Protein AF-A0AAN7A3B2-F1 (afdb_monomer_lite)

Foldseek 3Di:
DLVVLQVVLLVVAVVQVVLVVCVVVVPCDDVPAHNVQWDQDPNFIGGNNHTDRRPRVVSVVVVVVVVVVVVVVDDDDPDPPPPPPPPDD

Secondary structure (DSSP, 8-state):
-HHHHHHHHHHH-HHHHHHHHHHHTT-S-BTTB-GGGEEEETTEEEETTEE---S-HHHHHHHHHHHHHHHTS----TT---TTSSS--

Radius of gyration: 14.64 Å; chains: 1; bounding box: 27×31×37 Å

Structure (mmCIF, N/CA/C/O backbone):
data_AF-A0AAN7A3B2-F1
#
_entry.id   AF-A0AAN7A3B2-F1
#
loop_
_atom_site.group_PDB
_atom_site.id
_atom_site.type_symbol
_atom_site.label_atom_id
_atom_site.label_alt_id
_atom_site.label_comp_id
_atom_site.label_asym_id
_atom_site.label_entity_id
_atom_site.label_seq_id
_atom_site.pdbx_PDB_ins_code
_atom_site.Cartn_x
_atom_site.Cartn_y
_atom_site.Cartn_z
_atom_site.occupancy
_atom_site.B_iso_or_equiv
_atom_site.auth_seq_id
_atom_site.auth_comp_id
_atom_site.auth_asym_id
_atom_site.auth_atom_id
_atom_site.pdbx_PDB_model_num
ATOM 1 N N . ASN A 1 1 ? 13.209 -0.399 12.253 1.00 76.00 1 ASN A N 1
ATOM 2 C CA . ASN A 1 1 ? 11.808 -0.036 12.577 1.00 76.00 1 ASN A CA 1
ATOM 3 C C . ASN A 1 1 ? 10.978 -0.270 11.326 1.00 76.00 1 ASN A C 1
ATOM 5 O O . ASN A 1 1 ? 11.231 0.394 10.329 1.00 76.00 1 ASN A O 1
ATOM 9 N N . ILE A 1 2 ? 10.036 -1.215 11.337 1.00 76.62 2 ILE A N 1
ATOM 10 C CA . ILE A 1 2 ? 9.386 -1.688 10.101 1.00 76.62 2 ILE A CA 1
ATOM 11 C C . ILE A 1 2 ? 8.611 -0.589 9.358 1.00 76.62 2 ILE A C 1
ATOM 13 O O . ILE A 1 2 ? 8.605 -0.562 8.133 1.00 76.62 2 ILE A O 1
ATOM 17 N N . LYS A 1 3 ? 8.040 0.381 10.088 1.00 78.94 3 LYS A N 1
ATOM 18 C CA . LYS A 1 3 ? 7.359 1.546 9.497 1.00 78.94 3 LYS A CA 1
ATOM 19 C C . LYS A 1 3 ? 8.285 2.388 8.613 1.00 78.94 3 LYS A C 1
ATOM 21 O O . LYS A 1 3 ? 7.863 2.842 7.561 1.00 78.94 3 LYS A O 1
ATOM 26 N N . GLU A 1 4 ? 9.542 2.559 9.017 1.00 85.25 4 GLU A N 1
ATOM 27 C CA . GLU A 1 4 ? 10.527 3.321 8.241 1.00 85.25 4 GLU A CA 1
ATOM 28 C C . GLU A 1 4 ? 10.931 2.576 6.961 1.00 85.25 4 GLU A C 1
ATOM 30 O O . GLU A 1 4 ? 11.085 3.192 5.911 1.00 85.25 4 GLU A O 1
ATOM 35 N N . LEU A 1 5 ? 11.044 1.244 7.030 1.00 86.31 5 LEU A N 1
ATOM 36 C CA . LEU A 1 5 ? 11.292 0.401 5.857 1.00 86.31 5 LEU A CA 1
ATOM 37 C C . LEU A 1 5 ? 10.114 0.435 4.880 1.00 86.31 5 LEU A C 1
ATOM 39 O O . LEU A 1 5 ? 10.329 0.419 3.673 1.00 86.31 5 LEU A O 1
ATOM 43 N N . PHE A 1 6 ? 8.882 0.527 5.389 1.00 84.50 6 PHE A N 1
ATOM 44 C CA . PHE A 1 6 ? 7.705 0.762 4.558 1.00 84.50 6 PHE A CA 1
ATOM 45 C C . PHE A 1 6 ? 7.786 2.109 3.846 1.00 84.50 6 PHE A C 1
ATOM 47 O O . PHE A 1 6 ? 7.622 2.137 2.634 1.00 84.50 6 PHE A O 1
ATOM 54 N N . THR A 1 7 ? 8.082 3.200 4.557 1.00 86.50 7 THR A N 1
ATOM 55 C CA . THR A 1 7 ? 8.239 4.522 3.932 1.00 86.50 7 THR A CA 1
ATOM 56 C C . THR A 1 7 ? 9.304 4.488 2.838 1.00 86.50 7 THR A C 1
ATOM 58 O O . THR A 1 7 ? 8.996 4.791 1.691 1.00 86.50 7 THR A O 1
ATOM 61 N N . LYS A 1 8 ? 10.506 3.986 3.149 1.00 89.38 8 LYS A N 1
ATOM 62 C CA . LYS A 1 8 ? 11.601 3.856 2.175 1.00 89.38 8 LYS A CA 1
ATOM 63 C C . LYS A 1 8 ? 11.235 2.965 0.992 1.00 89.38 8 LYS A C 1
ATOM 65 O O . LYS A 1 8 ? 11.599 3.271 -0.136 1.00 89.38 8 LYS A O 1
ATOM 70 N N . GLY A 1 9 ? 10.507 1.876 1.234 1.00 88.50 9 GLY A N 1
ATOM 71 C CA . GLY A 1 9 ? 10.035 0.988 0.178 1.00 88.50 9 GLY A CA 1
ATOM 72 C C . GLY A 1 9 ? 9.013 1.658 -0.738 1.00 88.50 9 GLY A C 1
ATOM 73 O O . GLY A 1 9 ? 9.099 1.496 -1.946 1.00 88.50 9 GLY A O 1
ATOM 74 N N . TYR A 1 10 ? 8.085 2.445 -0.192 1.00 86.69 10 TYR A N 1
ATOM 75 C CA . TYR A 1 10 ? 7.123 3.220 -0.984 1.00 86.69 10 TYR A CA 1
ATOM 76 C C . TYR A 1 10 ? 7.778 4.391 -1.731 1.00 86.69 10 TYR A C 1
ATOM 78 O O . TYR A 1 10 ? 7.314 4.753 -2.806 1.00 86.69 10 TYR A O 1
ATOM 86 N N . GLU A 1 11 ? 8.848 4.973 -1.186 1.00 87.56 11 GLU A N 1
ATOM 87 C CA . GLU A 1 11 ? 9.654 5.990 -1.874 1.00 87.56 11 GLU A CA 1
ATOM 88 C C . GLU A 1 11 ? 10.519 5.391 -2.995 1.00 87.56 11 GLU A C 1
ATOM 90 O O . GLU A 1 11 ? 10.741 6.044 -4.012 1.00 87.56 11 GLU A O 1
ATOM 95 N N . ALA A 1 12 ? 11.012 4.162 -2.817 1.00 87.81 12 ALA A N 1
ATOM 96 C CA . ALA A 1 12 ? 11.878 3.482 -3.779 1.00 87.81 12 ALA A CA 1
ATOM 97 C C . ALA A 1 12 ? 11.114 2.705 -4.866 1.00 87.81 12 ALA A C 1
ATOM 99 O O . ALA A 1 12 ? 11.656 2.496 -5.950 1.00 87.81 12 ALA A O 1
ATOM 100 N N . ASP A 1 13 ? 9.889 2.250 -4.588 1.00 86.38 13 ASP A N 1
ATOM 101 C CA . ASP A 1 13 ? 9.075 1.471 -5.521 1.00 86.38 13 ASP A CA 1
ATOM 102 C C . ASP A 1 13 ? 8.065 2.367 -6.251 1.00 86.38 13 ASP A C 1
ATOM 104 O O . ASP A 1 13 ? 7.098 2.880 -5.683 1.00 86.38 13 ASP A O 1
ATOM 108 N N . GLU A 1 14 ? 8.266 2.521 -7.558 1.00 86.06 14 GLU A N 1
ATOM 109 C CA . GLU A 1 14 ? 7.384 3.306 -8.424 1.00 86.06 14 GLU A CA 1
ATOM 110 C C . GLU A 1 14 ? 6.023 2.632 -8.664 1.00 86.06 14 GLU A C 1
ATOM 112 O O . GLU A 1 14 ? 5.062 3.296 -9.064 1.00 86.06 14 GLU A O 1
ATOM 117 N N . THR A 1 15 ? 5.906 1.325 -8.413 1.00 85.44 15 THR A N 1
ATOM 118 C CA . THR A 1 15 ? 4.693 0.530 -8.646 1.00 85.44 15 THR A CA 1
ATOM 119 C C . THR A 1 15 ? 3.533 0.967 -7.750 1.00 85.44 15 THR A C 1
ATOM 121 O O . THR A 1 15 ? 2.508 1.397 -8.292 1.00 85.44 15 THR A O 1
ATOM 124 N N . PRO A 1 16 ? 3.635 0.911 -6.401 1.00 85.19 16 PRO A N 1
ATOM 125 C CA . PRO A 1 16 ? 2.551 1.350 -5.532 1.00 85.19 16 PRO A CA 1
ATOM 126 C C . PRO A 1 16 ? 2.252 2.834 -5.724 1.00 85.19 16 PRO A C 1
ATOM 128 O O . PRO A 1 16 ? 1.083 3.210 -5.738 1.00 85.19 16 PRO A O 1
ATOM 131 N N . ASN A 1 17 ? 3.271 3.665 -5.957 1.00 85.12 17 ASN A N 1
ATOM 132 C CA . ASN A 1 17 ? 3.070 5.091 -6.181 1.00 85.12 17 ASN A CA 1
ATOM 133 C C . ASN A 1 17 ? 2.281 5.368 -7.476 1.00 85.12 17 ASN A C 1
ATOM 135 O O . ASN A 1 17 ? 1.338 6.157 -7.475 1.00 85.12 17 ASN A O 1
ATOM 139 N N . SER A 1 18 ? 2.583 4.650 -8.563 1.00 85.62 18 SER A N 1
ATOM 140 C CA . SER A 1 18 ? 1.832 4.740 -9.824 1.00 85.62 18 SER A CA 1
ATOM 141 C C . SER A 1 18 ? 0.372 4.304 -9.669 1.00 85.62 18 SER A C 1
ATOM 143 O O . SER A 1 18 ? -0.522 4.888 -10.285 1.00 85.62 18 SER A O 1
ATOM 145 N N . ILE A 1 19 ? 0.110 3.295 -8.833 1.00 86.44 19 ILE A N 1
ATOM 146 C CA . ILE A 1 19 ? -1.247 2.815 -8.541 1.00 86.44 19 ILE A 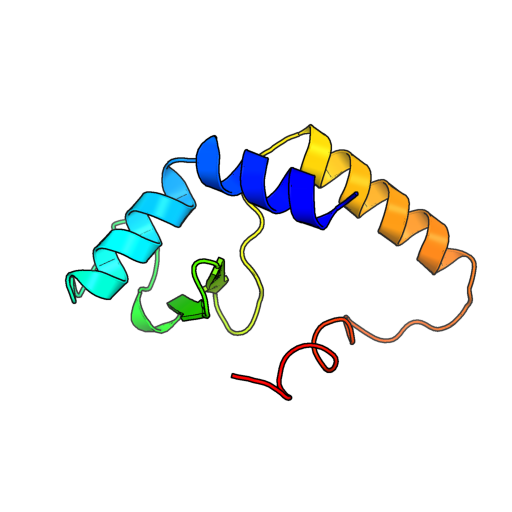CA 1
ATOM 147 C C . ILE A 1 19 ? -2.012 3.829 -7.690 1.00 86.44 19 ILE A C 1
ATOM 149 O O . ILE A 1 19 ? -3.141 4.175 -8.034 1.00 86.44 19 ILE A O 1
ATOM 153 N N . LEU A 1 20 ? -1.393 4.352 -6.630 1.00 86.75 20 LEU A N 1
ATOM 154 C CA . LEU A 1 20 ? -1.967 5.402 -5.787 1.00 86.75 20 LEU A CA 1
ATOM 155 C C . LEU A 1 20 ? -2.281 6.661 -6.603 1.00 86.75 20 LEU A C 1
ATOM 157 O O . LEU A 1 20 ? -3.360 7.240 -6.474 1.00 86.75 20 LEU A O 1
ATOM 161 N N . GLU A 1 21 ? -1.385 7.062 -7.504 1.00 86.50 21 GLU A N 1
ATOM 162 C CA . GLU A 1 21 ? -1.639 8.182 -8.404 1.00 86.50 21 GLU A CA 1
ATOM 163 C C . GLU A 1 21 ? -2.801 7.886 -9.365 1.00 86.50 21 GLU A C 1
ATOM 165 O O . GLU A 1 21 ? -3.651 8.749 -9.594 1.00 86.50 21 GLU A O 1
ATOM 170 N N . ALA A 1 22 ? -2.884 6.667 -9.908 1.00 85.38 22 ALA A N 1
ATOM 171 C CA . ALA A 1 22 ? -3.983 6.262 -10.780 1.00 85.38 22 ALA A CA 1
ATOM 172 C C . ALA A 1 22 ? -5.339 6.258 -10.055 1.00 85.38 22 ALA A C 1
ATOM 174 O O . ALA A 1 22 ? -6.324 6.719 -10.640 1.00 85.38 22 ALA A O 1
ATOM 175 N N . LEU A 1 23 ? -5.377 5.809 -8.795 1.00 83.88 23 LEU A N 1
ATOM 176 C CA . LEU A 1 23 ? -6.554 5.888 -7.925 1.00 83.88 23 LEU A CA 1
ATOM 177 C C . LEU A 1 23 ? -6.984 7.344 -7.718 1.00 83.88 23 LEU A C 1
ATOM 179 O O . LEU A 1 23 ? -8.136 7.691 -7.971 1.00 83.88 23 LEU A O 1
ATOM 183 N N . ARG A 1 24 ? -6.042 8.226 -7.361 1.00 82.44 24 ARG A N 1
ATOM 184 C CA . ARG A 1 24 ? -6.308 9.664 -7.168 1.00 82.44 24 ARG A CA 1
ATOM 185 C C . ARG A 1 24 ? -6.787 10.351 -8.441 1.00 82.44 24 ARG A C 1
ATOM 187 O O . ARG A 1 24 ? -7.689 11.182 -8.398 1.00 82.44 24 ARG A O 1
ATOM 194 N N . LYS A 1 25 ? -6.222 9.982 -9.592 1.00 82.31 25 LYS A N 1
ATOM 195 C CA . LYS A 1 25 ? -6.637 10.482 -10.912 1.00 82.31 25 LYS A CA 1
ATOM 196 C C . LYS A 1 25 ? -7.926 9.830 -11.428 1.00 82.31 25 LYS A C 1
ATOM 198 O O . LYS A 1 25 ? -8.314 10.116 -12.559 1.00 82.31 25 LYS A O 1
ATOM 203 N N . SER A 1 26 ? -8.580 8.965 -10.641 1.00 68.88 26 SER A N 1
ATOM 204 C CA . SER A 1 26 ? -9.788 8.220 -11.031 1.00 68.88 26 SER A CA 1
ATOM 205 C C . SER A 1 26 ? -9.637 7.504 -12.379 1.00 68.88 26 SER A C 1
ATOM 207 O O . SER A 1 26 ? -10.584 7.392 -13.163 1.00 68.88 26 SER A O 1
ATOM 209 N N . LYS A 1 27 ? -8.426 7.025 -12.69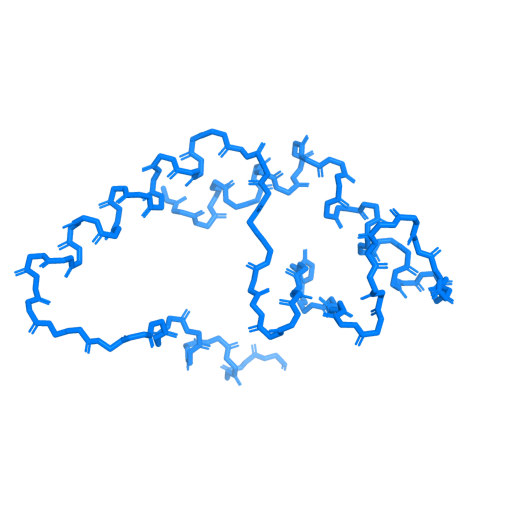5 1.00 67.44 27 LYS A N 1
ATOM 210 C CA . LYS A 1 27 ? -8.228 6.206 -13.891 1.00 67.44 27 LYS A CA 1
ATOM 211 C C . LYS A 1 27 ? -8.930 4.873 -13.663 1.00 67.44 27 LYS A C 1
ATOM 213 O O . LYS A 1 27 ? -8.788 4.264 -12.618 1.00 67.44 27 LYS A O 1
ATOM 218 N N . SER A 1 28 ? -9.687 4.401 -14.650 1.00 58.53 28 SER A N 1
ATOM 219 C CA . SER A 1 28 ? -10.435 3.143 -14.508 1.00 58.53 28 SER A CA 1
ATOM 220 C C . SER A 1 28 ? -9.576 1.887 -14.673 1.00 58.53 28 SER A C 1
ATOM 222 O O . SER A 1 28 ? -10.020 0.808 -14.290 1.00 58.53 28 SER A O 1
ATOM 224 N N . ARG A 1 29 ? -8.383 1.970 -15.288 1.00 57.59 29 ARG A N 1
ATOM 225 C CA . ARG A 1 29 ? -7.573 0.783 -15.614 1.00 57.59 29 ARG A CA 1
ATOM 226 C C . ARG A 1 29 ? -6.072 1.072 -15.587 1.00 57.59 29 ARG A C 1
ATOM 228 O O . ARG A 1 29 ? -5.613 1.984 -16.272 1.00 57.59 29 ARG A O 1
ATOM 235 N N . LEU A 1 30 ? -5.330 0.238 -14.859 1.00 66.94 30 LEU A N 1
ATOM 236 C CA . LEU A 1 30 ? -3.897 0.021 -15.049 1.00 66.94 30 LEU A CA 1
ATOM 237 C C . LEU A 1 30 ? -3.688 -1.367 -15.675 1.00 66.94 30 LEU A C 1
ATOM 239 O O . LEU A 1 30 ? -4.416 -2.303 -15.334 1.00 66.94 30 LEU A O 1
ATOM 243 N N . PRO A 1 31 ? -2.731 -1.533 -16.601 1.00 59.78 31 PRO A N 1
ATOM 244 C CA . PRO A 1 31 ? -2.417 -2.848 -17.143 1.00 59.78 31 PRO A CA 1
ATOM 245 C C . PRO A 1 31 ? -1.859 -3.743 -16.028 1.00 59.78 31 PRO A C 1
ATOM 247 O O . PRO A 1 31 ? -0.821 -3.445 -15.450 1.00 59.78 31 PRO A O 1
ATOM 250 N N . GLY A 1 32 ? -2.566 -4.834 -15.724 1.00 65.44 32 GLY A N 1
ATOM 251 C CA . GLY A 1 32 ? -2.128 -5.846 -14.756 1.00 65.44 32 GLY A CA 1
ATOM 252 C C . GLY A 1 32 ? -2.678 -5.709 -13.332 1.00 65.44 32 GLY A C 1
ATOM 253 O O . GLY A 1 32 ? -2.475 -6.631 -12.551 1.00 65.44 32 GLY A O 1
ATOM 254 N N . ILE A 1 33 ? -3.411 -4.636 -12.998 1.00 69.19 33 ILE A N 1
ATOM 255 C CA . ILE A 1 33 ? -4.030 -4.452 -11.672 1.00 69.19 33 ILE A CA 1
ATOM 256 C C . ILE A 1 33 ? -5.470 -3.934 -11.781 1.00 69.19 33 ILE A C 1
ATOM 258 O O . ILE A 1 33 ? -5.762 -2.959 -12.480 1.00 69.19 33 ILE A O 1
ATOM 262 N N . THR A 1 34 ? -6.376 -4.583 -11.047 1.00 75.31 34 THR A N 1
ATOM 263 C CA . THR A 1 34 ? -7.773 -4.165 -10.916 1.00 75.31 34 THR A CA 1
ATOM 264 C C . THR A 1 34 ? -7.866 -3.036 -9.896 1.00 75.31 34 THR A C 1
ATOM 266 O O . THR A 1 34 ? -7.904 -3.288 -8.699 1.00 75.31 34 THR A O 1
ATOM 269 N N . LEU A 1 35 ? -7.950 -1.787 -10.360 1.00 75.88 35 LEU A N 1
ATOM 270 C CA . LEU A 1 35 ? -8.061 -0.620 -9.472 1.00 75.88 35 LEU A CA 1
ATOM 271 C C . LEU A 1 35 ? -9.298 -0.650 -8.564 1.00 75.88 35 LEU A C 1
ATOM 273 O O . LEU A 1 35 ? -9.258 -0.081 -7.487 1.00 75.88 35 LEU A O 1
ATOM 277 N N . ALA A 1 36 ? -10.369 -1.346 -8.957 1.00 80.25 36 ALA A N 1
ATOM 278 C CA . ALA A 1 36 ? -11.536 -1.555 -8.094 1.00 80.25 36 ALA A CA 1
ATOM 279 C C . ALA A 1 36 ? -11.236 -2.427 -6.859 1.00 80.25 36 ALA A C 1
ATOM 281 O O . ALA A 1 36 ? -12.006 -2.422 -5.909 1.00 80.25 36 ALA A O 1
ATOM 282 N N . GLU A 1 37 ? -10.140 -3.187 -6.884 1.00 83.56 37 GLU A N 1
ATOM 283 C CA . GLU A 1 37 ? -9.627 -3.935 -5.736 1.00 83.56 37 GLU A CA 1
ATOM 284 C C . GLU A 1 37 ? -8.504 -3.175 -5.010 1.00 83.56 37 GLU A C 1
ATOM 286 O O . GLU A 1 37 ? -7.911 -3.723 -4.081 1.00 83.56 37 GLU A O 1
ATOM 291 N N . CYS A 1 38 ? -8.171 -1.957 -5.451 1.00 85.56 38 CYS A N 1
ATOM 292 C CA . CYS A 1 38 ? -7.130 -1.123 -4.870 1.00 85.56 38 CYS A CA 1
ATOM 293 C C . CYS A 1 38 ? -7.734 0.047 -4.090 1.00 85.56 38 CYS A C 1
ATOM 295 O O . CYS A 1 38 ? -8.600 0.756 -4.595 1.00 85.56 38 CYS A O 1
ATOM 297 N N . GLU A 1 39 ? -7.209 0.308 -2.899 1.00 86.12 39 GLU A N 1
ATOM 298 C CA . GLU A 1 39 ? -7.621 1.418 -2.042 1.00 86.12 39 GLU A CA 1
ATOM 299 C C . GLU A 1 39 ? -6.395 2.208 -1.564 1.00 86.12 39 GLU A C 1
ATOM 301 O O . GLU A 1 39 ? -5.373 1.630 -1.197 1.00 86.12 39 GLU A O 1
ATOM 306 N N . ASP A 1 40 ? -6.490 3.540 -1.590 1.00 86.88 40 ASP A N 1
ATOM 307 C CA . ASP A 1 40 ? -5.528 4.443 -0.944 1.00 86.88 40 ASP A CA 1
ATOM 308 C C . ASP A 1 40 ? -6.021 4.704 0.479 1.00 86.88 40 ASP A C 1
ATOM 310 O O . ASP A 1 40 ? -7.036 5.377 0.668 1.00 86.88 40 ASP A O 1
ATOM 314 N N . GLN A 1 41 ? -5.314 4.181 1.481 1.00 84.69 41 GLN A N 1
ATOM 315 C CA . GLN A 1 41 ? -5.578 4.513 2.880 1.00 84.69 41 GLN A CA 1
ATOM 316 C C . GLN A 1 41 ? -4.350 5.194 3.476 1.00 84.69 41 GLN A C 1
ATOM 318 O O . GLN A 1 41 ? -3.356 4.552 3.823 1.00 84.69 41 GLN A 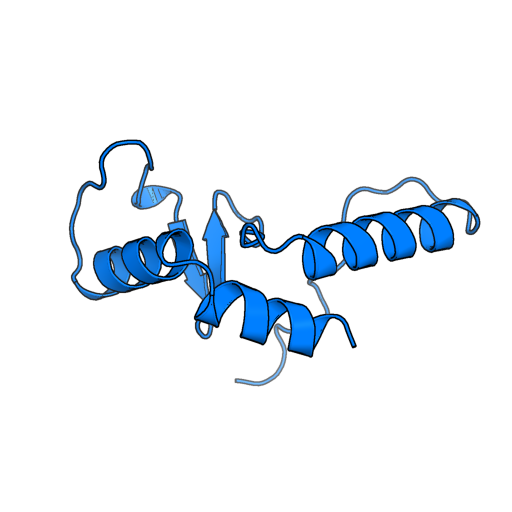O 1
ATOM 323 N N . GLY A 1 42 ? -4.418 6.520 3.596 1.00 79.81 42 GLY A N 1
ATOM 324 C CA . GLY A 1 42 ? -3.370 7.312 4.240 1.00 79.81 42 GLY A CA 1
ATOM 325 C C . GLY A 1 42 ? -2.018 7.269 3.521 1.00 79.81 42 GLY A C 1
ATOM 326 O O . GLY A 1 42 ? -0.990 7.365 4.185 1.00 79.81 42 GLY A O 1
ATOM 327 N N . GLY A 1 43 ? -1.999 7.109 2.190 1.00 81.62 43 GLY A N 1
ATOM 328 C CA . GLY A 1 43 ? -0.765 7.017 1.402 1.00 81.62 43 GLY A CA 1
ATOM 329 C C . GLY A 1 43 ? -0.191 5.604 1.293 1.00 81.62 43 GLY A C 1
ATOM 330 O O . GLY A 1 43 ? 0.876 5.426 0.710 1.00 81.62 43 GLY A O 1
ATOM 331 N N . TYR A 1 44 ? -0.899 4.607 1.820 1.00 85.00 44 TYR A N 1
ATOM 332 C CA . TYR A 1 44 ? -0.578 3.201 1.647 1.00 85.00 44 TYR A CA 1
ATOM 333 C C . TYR A 1 44 ? -1.565 2.551 0.686 1.00 85.00 44 TYR A C 1
ATOM 335 O O . TYR A 1 44 ? -2.773 2.781 0.762 1.00 85.00 44 TYR A O 1
ATOM 343 N N . LEU A 1 45 ? -1.042 1.715 -0.207 1.00 87.56 45 LEU A N 1
ATOM 344 C CA . LEU A 1 45 ? -1.850 0.968 -1.155 1.00 87.56 45 LEU A CA 1
ATOM 345 C C . LEU A 1 45 ? -2.368 -0.302 -0.488 1.00 87.56 45 LEU A C 1
ATOM 347 O O . LEU A 1 45 ? -1.586 -1.133 -0.035 1.00 87.56 45 LEU A O 1
ATOM 351 N N . TYR A 1 46 ? -3.676 -0.493 -0.501 1.00 86.44 46 TYR A N 1
ATOM 352 C CA . TYR A 1 46 ? -4.325 -1.735 -0.112 1.00 86.44 46 TYR A CA 1
ATOM 353 C C . TYR A 1 46 ? -4.829 -2.429 -1.368 1.00 86.44 46 TYR A C 1
ATOM 355 O O . TYR A 1 46 ? -5.487 -1.815 -2.196 1.00 86.44 46 TYR A O 1
ATOM 363 N N . TYR A 1 47 ? -4.500 -3.705 -1.534 1.00 84.00 47 TYR A N 1
ATOM 364 C CA . TYR A 1 47 ? -4.997 -4.554 -2.607 1.00 84.00 47 TYR A CA 1
ATOM 365 C C . TYR A 1 47 ? -5.805 -5.704 -2.007 1.00 84.00 47 TYR A C 1
ATOM 367 O O . TYR A 1 47 ? -5.260 -6.532 -1.274 1.00 84.00 47 TYR A O 1
ATOM 375 N N . ARG A 1 48 ? -7.104 -5.770 -2.318 1.00 83.50 48 ARG A N 1
ATOM 376 C CA . ARG A 1 48 ? -8.044 -6.783 -1.800 1.00 83.50 48 ARG A CA 1
ATOM 377 C C . ARG A 1 48 ? -8.032 -6.866 -0.270 1.00 83.50 48 ARG A C 1
ATOM 379 O O . ARG A 1 48 ? -7.859 -7.959 0.274 1.00 83.50 48 ARG A O 1
ATOM 386 N N . ASP A 1 49 ? -8.168 -5.718 0.401 1.00 79.94 49 ASP A N 1
ATOM 387 C CA . ASP A 1 49 ? -8.126 -5.589 1.873 1.00 79.94 49 ASP A CA 1
ATOM 388 C C . ASP A 1 49 ? -6.756 -5.937 2.502 1.00 79.94 49 ASP A C 1
ATOM 390 O O . ASP A 1 49 ? -6.611 -6.100 3.710 1.00 79.94 49 ASP A O 1
ATOM 394 N N . ARG A 1 50 ? -5.695 -6.060 1.694 1.00 80.00 50 ARG A N 1
ATOM 395 C CA . ARG A 1 50 ? -4.340 -6.361 2.179 1.00 80.00 50 ARG A CA 1
ATOM 396 C C . ARG A 1 50 ? -3.394 -5.227 1.859 1.00 80.00 50 ARG A C 1
ATOM 398 O O . ARG A 1 50 ? -3.331 -4.797 0.712 1.00 80.00 50 ARG A O 1
ATOM 405 N N . LEU A 1 51 ? -2.600 -4.804 2.841 1.00 83.81 51 LEU A N 1
ATOM 406 C CA . LEU A 1 51 ? -1.542 -3.834 2.591 1.00 83.81 51 LEU A CA 1
ATOM 407 C C . LEU A 1 51 ? -0.587 -4.372 1.517 1.00 83.81 51 LEU A C 1
ATOM 409 O O . LEU A 1 51 ? -0.031 -5.466 1.646 1.00 83.81 51 LEU A O 1
ATOM 413 N N . TYR A 1 52 ? -0.388 -3.580 0.470 1.00 85.81 52 TYR A N 1
ATOM 414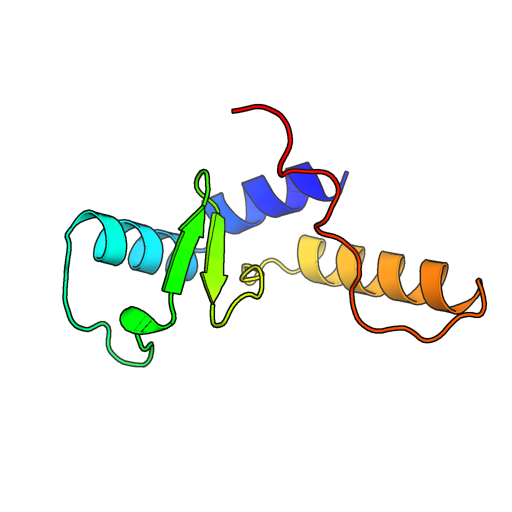 C CA . TYR A 1 52 ? 0.597 -3.843 -0.558 1.00 85.81 52 TYR A CA 1
ATOM 415 C C . TYR A 1 52 ? 1.997 -3.620 0.009 1.00 85.81 52 TYR A C 1
ATOM 417 O O . TYR A 1 52 ? 2.303 -2.572 0.591 1.00 85.81 52 TYR A O 1
ATOM 425 N N . ILE A 1 53 ? 2.848 -4.624 -0.175 1.00 86.62 53 ILE A N 1
ATOM 426 C CA . ILE A 1 53 ? 4.232 -4.603 0.278 1.00 86.62 53 ILE A CA 1
ATOM 427 C C . ILE A 1 53 ? 5.088 -4.177 -0.918 1.00 86.62 53 ILE A C 1
ATOM 429 O O . ILE A 1 53 ? 5.109 -4.905 -1.912 1.00 86.62 53 ILE A O 1
ATOM 433 N N . PRO A 1 54 ? 5.750 -3.006 -0.863 1.00 87.44 54 PRO A N 1
ATOM 434 C CA . PRO A 1 54 ? 6.642 -2.576 -1.929 1.00 87.44 54 PRO A CA 1
ATOM 435 C C . PRO A 1 54 ? 7.806 -3.555 -2.057 1.00 87.44 54 PRO A C 1
ATOM 437 O O . PRO A 1 54 ? 8.247 -4.151 -1.069 1.00 87.44 54 PRO A O 1
ATOM 440 N N . ASN A 1 55 ? 8.322 -3.689 -3.272 1.00 85.38 55 ASN A N 1
ATOM 441 C CA . ASN A 1 55 ? 9.447 -4.541 -3.606 1.00 85.38 55 ASN A CA 1
ATOM 442 C C . ASN A 1 55 ? 10.757 -3.930 -3.087 1.00 85.38 55 ASN A C 1
ATOM 444 O O . ASN A 1 55 ? 11.581 -3.412 -3.839 1.00 85.38 55 ASN A O 1
ATOM 448 N N . TYR A 1 56 ? 10.931 -3.979 -1.768 1.00 88.12 56 TYR A N 1
ATOM 449 C CA . TYR A 1 56 ? 12.100 -3.473 -1.070 1.00 88.12 56 TYR A CA 1
ATOM 450 C C . TYR A 1 56 ? 12.745 -4.606 -0.258 1.00 88.12 56 TYR A C 1
ATOM 452 O O . TYR A 1 56 ? 12.118 -5.127 0.672 1.00 88.12 56 TYR A O 1
ATOM 460 N N . PRO A 1 57 ? 13.977 -5.030 -0.596 1.00 86.50 57 PRO A N 1
ATOM 461 C CA . PRO A 1 57 ? 14.574 -6.248 -0.050 1.00 86.50 57 PRO A CA 1
ATOM 462 C C . PRO A 1 57 ? 14.748 -6.193 1.472 1.00 86.50 57 PRO A C 1
ATOM 464 O O . PRO A 1 57 ? 14.447 -7.175 2.150 1.00 86.50 57 PRO A O 1
ATOM 467 N N . ASP A 1 58 ? 15.142 -5.047 2.029 1.00 88.19 58 ASP A N 1
ATOM 468 C CA . ASP A 1 58 ? 15.267 -4.865 3.478 1.00 88.19 58 ASP A CA 1
ATOM 469 C C . ASP A 1 58 ? 13.914 -4.958 4.199 1.00 88.19 58 ASP A C 1
ATOM 471 O O . ASP A 1 58 ? 13.825 -5.540 5.281 1.00 88.19 58 ASP A O 1
ATOM 475 N N . LEU A 1 59 ? 12.836 -4.448 3.588 1.00 85.56 59 LEU A N 1
ATOM 476 C CA . LEU A 1 59 ? 11.483 -4.591 4.134 1.00 85.56 59 LEU A CA 1
ATOM 477 C C . LEU A 1 59 ? 11.045 -6.057 4.124 1.00 85.56 59 LEU A C 1
ATOM 479 O O . LEU A 1 59 ? 10.514 -6.544 5.121 1.00 85.56 59 LEU A O 1
ATOM 483 N N . HIS A 1 60 ? 11.293 -6.772 3.026 1.00 85.62 60 HIS A N 1
ATOM 484 C CA . HIS A 1 60 ? 11.005 -8.202 2.932 1.00 85.62 60 HIS A CA 1
ATOM 485 C C . HIS A 1 60 ? 11.783 -9.006 3.979 1.00 85.62 60 HIS A C 1
ATOM 487 O O . HIS A 1 60 ? 11.201 -9.867 4.640 1.00 85.62 60 HIS A O 1
ATOM 493 N N . ALA A 1 61 ? 13.068 -8.709 4.173 1.00 87.44 61 ALA A N 1
ATOM 494 C CA . ALA A 1 61 ? 13.896 -9.370 5.175 1.00 87.44 61 ALA A CA 1
ATOM 495 C C . ALA A 1 61 ? 13.372 -9.131 6.603 1.00 87.44 61 ALA A C 1
ATOM 497 O O . ALA A 1 61 ? 13.243 -10.084 7.372 1.00 87.44 61 ALA A O 1
ATOM 498 N N . GLU A 1 62 ? 13.010 -7.890 6.944 1.00 85.69 62 GLU A N 1
ATOM 499 C CA . GLU A 1 62 ? 12.448 -7.544 8.258 1.00 85.69 62 GLU A CA 1
ATOM 500 C C . GLU A 1 62 ? 11.071 -8.190 8.489 1.00 85.69 62 GLU A C 1
ATOM 502 O O . GLU A 1 62 ? 10.785 -8.684 9.582 1.00 85.69 62 GLU A O 1
ATOM 507 N N . LEU A 1 63 ? 10.219 -8.233 7.459 1.00 82.88 63 LEU A N 1
ATOM 508 C CA . LEU A 1 63 ? 8.919 -8.906 7.515 1.00 82.88 63 LEU A CA 1
ATOM 509 C C . LEU A 1 63 ? 9.077 -10.403 7.769 1.00 82.88 63 LEU A C 1
ATOM 511 O O . LEU A 1 63 ? 8.419 -10.945 8.656 1.00 82.88 63 LEU A O 1
ATOM 515 N N . VAL A 1 64 ? 9.961 -11.064 7.017 1.00 82.25 64 VAL A N 1
ATOM 516 C CA . VAL A 1 64 ? 10.264 -12.491 7.186 1.00 82.25 64 VAL A CA 1
ATOM 517 C C . VAL A 1 64 ? 10.800 -12.743 8.593 1.00 82.25 64 VAL A C 1
ATOM 519 O O . VAL A 1 64 ? 10.289 -13.620 9.290 1.00 82.25 64 VAL A O 1
ATOM 522 N N . ARG A 1 65 ? 11.753 -11.929 9.059 1.00 80.06 65 ARG A N 1
ATOM 523 C CA . ARG A 1 65 ? 12.304 -12.011 10.417 1.00 80.06 65 ARG A CA 1
ATOM 524 C C . ARG A 1 65 ? 11.220 -11.871 11.491 1.00 80.06 65 ARG A C 1
ATOM 526 O O . ARG A 1 65 ? 11.100 -12.754 12.337 1.00 80.06 65 ARG A O 1
ATOM 533 N N . SER A 1 66 ? 10.380 -10.839 11.405 1.00 73.44 66 SER A N 1
ATOM 534 C CA . SER A 1 66 ? 9.264 -10.624 12.339 1.00 73.44 66 SER A CA 1
ATOM 535 C C . SER A 1 66 ? 8.275 -11.795 12.341 1.00 73.44 66 SER A C 1
ATOM 537 O O . SER A 1 66 ? 7.754 -12.175 13.391 1.00 73.44 66 SER A O 1
ATOM 539 N N . TYR A 1 67 ? 8.028 -12.407 11.179 1.00 66.81 67 TYR A N 1
ATOM 540 C CA . TYR A 1 67 ? 7.148 -13.569 11.063 1.00 66.81 67 TYR A CA 1
ATOM 541 C C . TYR A 1 67 ? 7.744 -14.816 11.736 1.00 66.81 67 TYR A C 1
ATOM 543 O O . TYR A 1 67 ? 7.021 -15.565 12.394 1.00 66.81 67 TYR A O 1
ATOM 551 N N . HIS A 1 68 ? 9.061 -15.020 11.630 1.00 59.62 68 HIS A N 1
ATOM 552 C CA . HIS A 1 68 ? 9.769 -16.105 12.318 1.00 59.62 68 HIS A CA 1
ATOM 553 C C . HIS A 1 68 ? 9.820 -15.912 13.841 1.00 59.62 68 HIS A C 1
ATOM 555 O O . HIS A 1 68 ? 9.651 -16.879 14.586 1.00 59.62 68 HIS A O 1
ATOM 561 N N . GLU A 1 69 ? 9.991 -14.67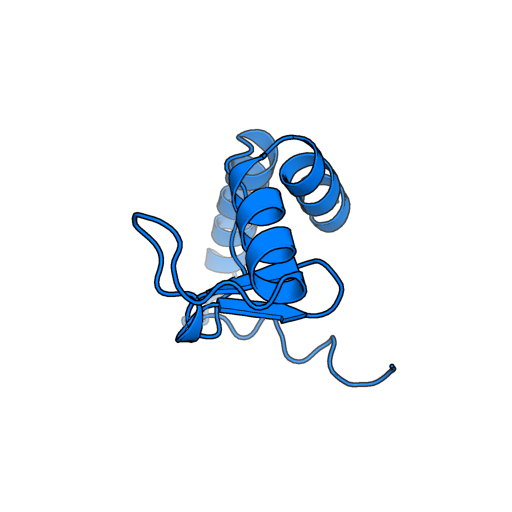7 14.316 1.00 55.16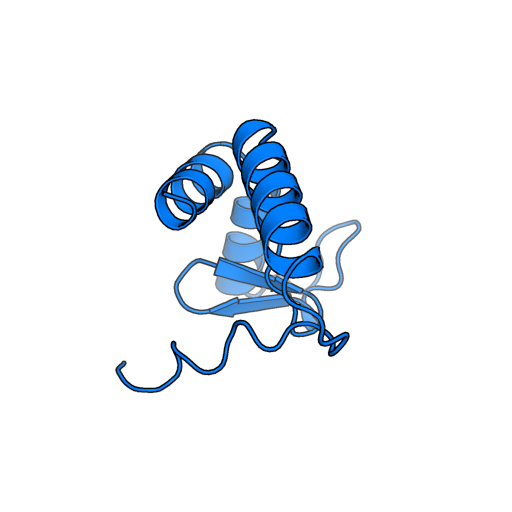 69 GLU A N 1
ATOM 562 C CA . GLU A 1 69 ? 9.957 -14.364 15.750 1.00 55.16 69 GLU A CA 1
ATOM 563 C C . GLU A 1 69 ? 8.550 -14.579 16.335 1.00 55.16 69 GLU A C 1
ATOM 565 O O . GLU A 1 69 ? 8.399 -15.153 17.414 1.00 55.16 69 GLU A O 1
ATOM 570 N N . SER A 1 70 ? 7.501 -14.235 15.579 1.00 50.81 70 SER A N 1
ATOM 571 C CA . SER A 1 70 ? 6.108 -14.481 15.971 1.00 50.81 70 SER A CA 1
ATOM 572 C C . SER A 1 70 ? 5.716 -15.968 15.912 1.00 50.81 70 SER A C 1
ATOM 574 O O . SER A 1 70 ? 4.899 -16.417 16.713 1.00 50.81 70 SER A O 1
ATOM 576 N N . ALA A 1 71 ? 6.343 -16.770 15.043 1.00 45.56 71 ALA A N 1
ATOM 577 C CA . ALA A 1 71 ? 6.081 -18.209 14.927 1.00 45.56 71 ALA A CA 1
ATOM 578 C C . ALA A 1 71 ? 6.531 -19.037 16.152 1.00 45.56 71 ALA A C 1
ATOM 580 O O . ALA A 1 71 ? 6.029 -20.143 16.350 1.00 45.56 71 ALA A O 1
ATOM 581 N N . THR A 1 72 ? 7.425 -18.510 16.998 1.00 44.09 72 THR A N 1
ATOM 582 C CA . THR A 1 72 ? 7.829 -19.162 18.264 1.00 44.09 72 THR A CA 1
ATOM 583 C C . THR A 1 72 ? 6.811 -18.927 19.392 1.00 44.09 72 THR A C 1
ATOM 585 O O . THR A 1 72 ? 6.749 -19.694 20.353 1.00 44.09 72 THR A O 1
ATOM 588 N N . ALA A 1 73 ? 5.950 -17.913 19.268 1.00 46.09 73 ALA A N 1
ATOM 589 C CA . ALA A 1 73 ? 4.844 -17.657 20.184 1.00 46.09 73 ALA A CA 1
ATOM 590 C C . ALA A 1 73 ? 3.586 -18.350 19.645 1.00 46.09 73 ALA A C 1
ATOM 592 O O . ALA A 1 73 ? 2.805 -17.767 18.899 1.00 46.09 73 ALA A O 1
ATOM 593 N N . GLY A 1 74 ? 3.417 -19.632 19.968 1.00 36.69 74 GLY A N 1
ATOM 594 C CA . GLY A 1 74 ? 2.334 -20.464 19.449 1.00 36.69 74 GLY A CA 1
ATOM 595 C C . GLY A 1 74 ? 0.941 -19.829 19.550 1.00 36.69 74 GLY A C 1
ATOM 596 O O . GLY A 1 74 ? 0.284 -19.946 20.575 1.00 36.69 74 GLY A O 1
ATOM 597 N N . HIS A 1 75 ? 0.453 -19.247 18.450 1.00 39.19 75 HIS A N 1
ATOM 598 C CA . HIS A 1 75 ? -0.940 -19.353 18.026 1.00 39.19 75 HIS A CA 1
ATOM 599 C C . HIS A 1 75 ? -1.084 -18.983 16.543 1.00 39.19 75 HIS A C 1
ATOM 601 O O . HIS A 1 75 ? -1.043 -17.825 16.134 1.00 39.19 75 HIS A O 1
ATOM 607 N N . MET A 1 76 ? -1.298 -20.004 15.719 1.00 48.19 76 MET A N 1
ATOM 608 C CA . MET A 1 76 ? -1.688 -19.870 14.323 1.00 48.19 76 MET A CA 1
ATOM 609 C C . MET A 1 76 ? -3.077 -19.207 14.234 1.00 48.19 76 MET A C 1
ATOM 611 O O . MET A 1 76 ? -4.096 -19.889 14.284 1.00 48.19 76 MET A O 1
ATOM 615 N N . LYS A 1 77 ? -3.141 -17.880 14.069 1.00 35.34 77 LYS A N 1
ATOM 616 C CA . LYS A 1 77 ? -4.296 -17.181 13.479 1.00 35.34 77 LYS A CA 1
ATOM 617 C C . LYS A 1 77 ? -3.813 -16.047 12.575 1.00 35.34 77 LYS A C 1
ATOM 619 O O . LYS A 1 77 ? -3.363 -15.011 13.042 1.00 35.34 77 LYS A O 1
ATOM 624 N N . ARG A 1 78 ? -3.929 -16.296 11.267 1.00 42.69 78 ARG A N 1
ATOM 625 C CA . ARG A 1 78 ? -4.062 -15.337 10.156 1.00 42.69 78 ARG A CA 1
ATOM 626 C C . ARG A 1 78 ? -4.141 -13.863 10.601 1.00 42.69 78 ARG A C 1
ATOM 628 O O . ARG A 1 78 ? -5.198 -13.420 11.032 1.00 42.69 78 ARG A O 1
ATOM 635 N N . ALA A 1 79 ? -3.027 -13.148 10.446 1.00 42.38 79 ALA A N 1
ATOM 636 C CA . ALA A 1 79 ? -2.942 -11.714 10.153 1.00 42.38 79 ALA A CA 1
ATOM 637 C C . ALA A 1 79 ? -3.968 -10.789 10.846 1.00 42.38 79 ALA A C 1
ATOM 639 O O . ALA A 1 79 ? -4.631 -9.991 10.192 1.00 42.38 79 ALA A O 1
ATOM 640 N N . ARG A 1 80 ? -4.074 -10.843 12.178 1.00 40.69 80 ARG A N 1
ATOM 641 C CA . ARG A 1 80 ? -4.627 -9.730 12.967 1.00 40.69 80 ARG A CA 1
ATOM 642 C C . ARG A 1 80 ? -3.492 -8.761 13.297 1.00 40.69 80 ARG A C 1
ATOM 644 O O . ARG A 1 80 ? -3.036 -8.697 14.431 1.00 40.69 80 ARG A O 1
ATOM 651 N N . THR A 1 81 ? -3.021 -8.026 12.294 1.00 47.91 81 THR A N 1
ATOM 652 C CA . THR A 1 81 ? -2.060 -6.930 12.504 1.00 47.91 81 THR A CA 1
ATOM 653 C C . THR A 1 81 ? -2.569 -5.636 11.876 1.00 47.91 81 THR A C 1
ATOM 655 O O . THR A 1 81 ? -1.779 -4.904 11.313 1.00 47.91 81 THR A O 1
ATOM 658 N N . TYR A 1 82 ? -3.874 -5.337 11.937 1.00 45.94 82 TYR A N 1
ATOM 659 C CA . TYR A 1 82 ? -4.391 -4.035 11.467 1.00 45.94 82 TYR A CA 1
ATOM 660 C C . TYR A 1 82 ? -5.534 -3.422 12.299 1.00 45.94 82 TYR A C 1
ATOM 662 O O . TYR A 1 82 ? -6.023 -2.354 11.959 1.00 45.94 82 TYR A O 1
ATOM 670 N N . GLU A 1 83 ? -5.904 -3.986 13.453 1.00 44.00 83 GLU A N 1
ATOM 671 C CA . GLU A 1 83 ? -6.933 -3.379 14.327 1.00 44.00 83 GLU A CA 1
ATOM 672 C C . GLU A 1 83 ? -6.412 -2.253 15.245 1.00 44.00 83 GLU A C 1
ATOM 674 O O . GLU A 1 83 ? -7.164 -1.721 16.053 1.00 44.00 83 GLU A O 1
ATOM 679 N N . ALA A 1 84 ? -5.144 -1.846 15.123 1.00 47.94 84 ALA A N 1
ATOM 680 C CA . ALA A 1 84 ? -4.557 -0.796 15.967 1.00 47.94 84 ALA A CA 1
ATOM 681 C C . ALA A 1 84 ? -4.483 0.599 15.307 1.00 47.94 84 ALA A C 1
ATOM 683 O O . ALA A 1 84 ? -3.949 1.520 15.918 1.00 47.94 84 ALA A O 1
ATOM 684 N N . LEU A 1 85 ? -4.982 0.778 14.077 1.00 48.31 85 LEU A N 1
ATOM 685 C CA . LEU A 1 85 ? -4.826 2.034 13.318 1.00 48.31 85 LEU A CA 1
ATOM 686 C C . LEU A 1 85 ? -6.139 2.710 12.895 1.00 48.31 85 LEU A C 1
ATOM 688 O O . LEU A 1 85 ? -6.091 3.757 12.264 1.00 48.31 85 LEU A O 1
ATOM 692 N N . SER A 1 86 ? -7.303 2.176 13.284 1.00 38.09 86 SER A N 1
ATOM 693 C CA . SER A 1 86 ? -8.608 2.746 12.903 1.00 38.09 86 SER A CA 1
ATOM 694 C C . SER A 1 86 ? -9.252 3.650 13.966 1.00 38.09 86 SER A C 1
ATOM 696 O O . SER A 1 86 ? -10.439 3.954 13.864 1.00 38.09 86 SER A O 1
ATOM 698 N N . HIS A 1 87 ? -8.518 4.089 14.991 1.00 41.91 87 HIS A N 1
ATOM 699 C CA . HIS A 1 87 ? -9.057 5.027 15.980 1.00 41.91 87 HIS A CA 1
ATOM 700 C C . HIS A 1 87 ? -8.164 6.258 16.108 1.00 41.91 87 HIS A C 1
ATOM 702 O O . HIS A 1 87 ? -7.378 6.385 17.045 1.00 41.91 87 HIS A O 1
ATOM 708 N N . GLY A 1 88 ? -8.292 7.160 15.136 1.00 49.69 88 GLY A N 1
ATOM 709 C CA . GLY A 1 88 ? -7.785 8.519 15.271 1.00 49.69 88 GLY A CA 1
ATOM 710 C C . GLY A 1 88 ? -7.279 9.145 13.985 1.00 49.69 88 GLY A C 1
ATOM 711 O O . GLY A 1 88 ? -6.114 9.512 13.969 1.00 49.69 88 GLY A O 1
ATOM 712 N N . TYR A 1 89 ? -8.129 9.277 12.962 1.00 38.16 89 TYR A N 1
ATOM 713 C CA . TYR A 1 89 ? -8.151 10.422 12.041 1.00 38.16 89 TYR A CA 1
ATOM 714 C C . TYR A 1 89 ? -9.526 10.534 11.382 1.00 38.16 89 TYR A C 1
ATOM 716 O O . TYR A 1 89 ? -10.098 9.469 11.060 1.00 38.16 89 TYR A O 1
#

Organism: NCBI:txid2587417

pLDDT: mean 72.49, std 17.38, range [35.34, 89.38]

Sequence (89 aa):
NIKELFTKGYEADETPNSILEALRKSKSRLPGITLAECEDQGGYLYYRDRLYIPNYPDLHAELVRSYHESATAGHMKRARTYEALSHGY